Protein AF-E6XJN6-F1 (afdb_monomer)

Radius of gyration: 22.39 Å; Cα contacts (8 Å, |Δi|>4): 153; chains: 1; bounding box: 82×25×47 Å

Sequence (98 aa):
MKVKTILILPLLLSTSVFATQTFQVHSGICLGKQLVSQSSLVVKNNSKASMVLGNDLAYDVTINPQSDKQIAVNAILKVDDDSITSDMFVMERQKANI

Solvent-accessible surface area (backbone atoms only — not comparable to full-atom values): 6263 Å² total; per-residue (Å²): 136,88,80,80,84,81,79,82,72,82,82,78,79,76,76,76,75,71,76,76,55,64,43,80,46,74,48,72,45,60,63,87,91,42,77,76,46,75,50,76,44,78,28,44,61,77,30,78,36,76,47,72,66,68,94,55,31,36,41,38,39,31,39,41,74,48,101,76,53,35,31,39,37,43,35,37,44,33,48,75,95,46,75,49,79,48,77,49,78,47,70,65,81,74,80,78,88,124

Structure (mmCIF, N/CA/C/O backbone):
data_AF-E6XJN6-F1
#
_entry.id   AF-E6XJN6-F1
#
loop_
_atom_site.group_PDB
_atom_site.id
_atom_site.type_symbol
_atom_site.label_atom_id
_atom_site.label_alt_id
_atom_site.label_comp_id
_atom_site.label_asym_id
_atom_site.label_entity_id
_atom_site.label_seq_id
_atom_site.pdbx_PDB_ins_code
_atom_site.Cartn_x
_atom_site.Cartn_y
_atom_site.Cartn_z
_atom_site.occupancy
_atom_site.B_iso_or_equiv
_atom_site.auth_seq_id
_atom_site.auth_comp_id
_atom_site.auth_asym_id
_atom_site.auth_atom_id
_atom_site.pdbx_PDB_model_num
ATOM 1 N N . MET A 1 1 ? -63.218 -12.643 20.344 1.00 41.09 1 MET A N 1
ATOM 2 C CA . MET A 1 1 ? -62.185 -12.781 19.290 1.00 41.09 1 MET A CA 1
ATOM 3 C C . MET A 1 1 ? -61.141 -11.692 19.475 1.00 41.09 1 MET A C 1
ATOM 5 O O . MET A 1 1 ? -61.496 -10.585 19.849 1.00 41.09 1 MET A O 1
ATOM 9 N N . LYS A 1 2 ? -59.867 -12.061 19.314 1.00 42.50 2 LYS A N 1
ATOM 10 C CA . LYS A 1 2 ? -58.663 -11.293 19.664 1.00 42.50 2 LYS A CA 1
ATOM 11 C C . LYS A 1 2 ? -58.429 -10.139 18.682 1.00 42.50 2 LYS A C 1
ATOM 13 O O . LYS A 1 2 ? -58.340 -10.399 17.487 1.00 42.50 2 LYS A O 1
ATOM 18 N N . VAL A 1 3 ? -58.228 -8.919 19.177 1.00 49.72 3 VAL A N 1
ATOM 19 C CA . VAL A 1 3 ? -57.604 -7.839 18.395 1.00 49.72 3 VAL A CA 1
ATOM 20 C C . VAL A 1 3 ? -56.188 -7.662 18.932 1.00 49.72 3 VAL A C 1
ATOM 22 O O . VAL A 1 3 ? -55.984 -7.477 20.129 1.00 49.72 3 VAL A O 1
ATOM 25 N N . LYS A 1 4 ? -55.212 -7.874 18.047 1.00 46.53 4 LYS A N 1
ATOM 26 C CA . LYS A 1 4 ? -53.779 -7.921 18.343 1.00 46.53 4 LYS A CA 1
ATOM 27 C C . LYS A 1 4 ? -53.267 -6.523 18.696 1.00 46.53 4 LYS A C 1
ATOM 29 O O . LYS A 1 4 ? -53.400 -5.604 17.896 1.00 46.53 4 LYS A O 1
ATOM 34 N N . THR A 1 5 ? -52.629 -6.404 19.855 1.00 52.12 5 THR A N 1
ATOM 35 C CA . THR A 1 5 ? -51.767 -5.281 20.235 1.00 52.12 5 THR A CA 1
ATOM 36 C C . THR A 1 5 ? -50.686 -5.096 19.169 1.00 52.12 5 THR A C 1
ATOM 38 O O . THR A 1 5 ? -49.852 -5.980 18.981 1.00 52.12 5 THR A O 1
ATOM 41 N N . ILE A 1 6 ? -50.701 -3.971 18.454 1.00 51.62 6 ILE A N 1
ATOM 42 C CA . ILE A 1 6 ? -49.601 -3.585 1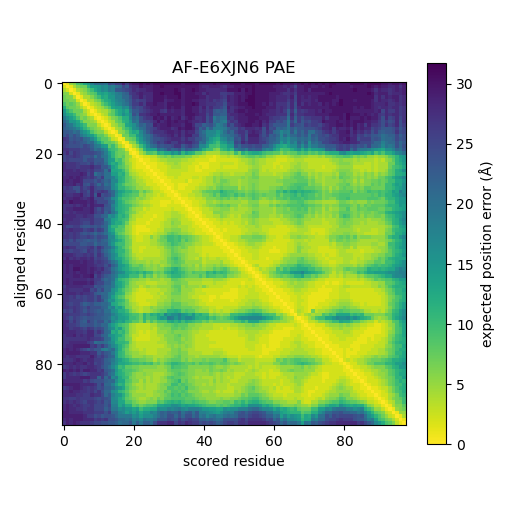7.566 1.00 51.62 6 ILE A CA 1
ATOM 43 C C . ILE A 1 6 ? -48.601 -2.816 18.425 1.00 51.62 6 ILE A C 1
ATOM 45 O O . ILE A 1 6 ? -48.794 -1.648 18.751 1.00 51.62 6 ILE A O 1
ATOM 49 N N . LEU A 1 7 ? -47.553 -3.521 18.841 1.00 43.34 7 LEU A N 1
ATOM 50 C CA . LEU A 1 7 ? -46.375 -2.949 19.476 1.00 43.34 7 LEU A CA 1
ATOM 51 C C . LEU A 1 7 ? -45.592 -2.194 18.386 1.00 43.34 7 LEU A C 1
ATOM 53 O O . LEU A 1 7 ? -44.905 -2.817 17.579 1.00 43.34 7 LEU A O 1
ATOM 57 N N . ILE A 1 8 ? -45.731 -0.869 18.306 1.00 55.50 8 ILE A N 1
ATOM 58 C CA . ILE A 1 8 ? -44.884 -0.051 17.428 1.00 55.50 8 ILE A CA 1
ATOM 59 C C . ILE A 1 8 ? -43.555 0.135 18.160 1.00 55.50 8 ILE A C 1
ATOM 61 O O . ILE A 1 8 ? -43.416 0.980 19.040 1.00 55.50 8 ILE A O 1
ATOM 65 N N . LEU A 1 9 ? -42.607 -0.743 17.841 1.00 43.41 9 LEU A N 1
ATOM 66 C CA . LEU A 1 9 ? -41.229 -0.692 18.309 1.00 43.41 9 LEU A CA 1
ATOM 67 C C . LEU A 1 9 ? -40.579 0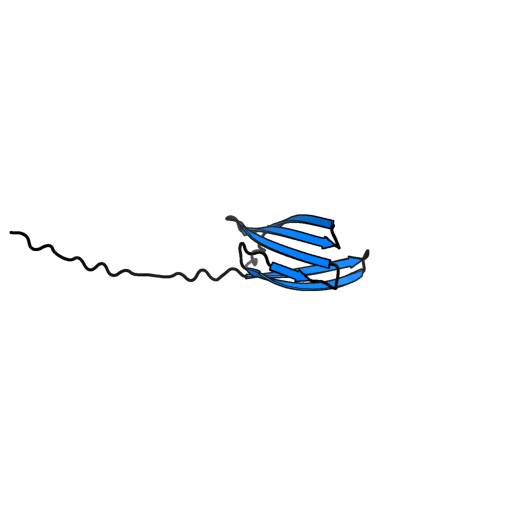.594 17.762 1.00 43.41 9 LEU A C 1
ATOM 69 O O . LEU A 1 9 ? -40.523 0.747 16.539 1.00 43.41 9 LEU A O 1
ATOM 73 N N . PRO A 1 10 ? -40.086 1.525 18.598 1.00 49.06 10 PRO A N 1
ATOM 74 C CA . PRO A 1 10 ? -39.278 2.621 18.091 1.00 49.06 10 PRO A CA 1
ATOM 75 C C . PRO A 1 10 ? -37.974 2.024 17.557 1.00 49.06 10 PRO A C 1
ATOM 77 O O . PRO A 1 10 ? -37.136 1.539 18.318 1.00 49.06 10 PRO A O 1
ATOM 80 N N . LEU A 1 11 ? -37.817 2.021 16.233 1.00 34.38 11 LEU A N 1
ATOM 81 C CA . LEU A 1 11 ? -36.564 1.659 15.589 1.00 34.38 11 LEU A CA 1
ATOM 82 C C . LEU A 1 11 ? -35.575 2.808 15.839 1.00 34.38 11 LEU A C 1
ATOM 84 O O . LEU A 1 11 ? -35.483 3.757 15.063 1.00 34.38 11 LEU A O 1
ATOM 88 N N . LEU A 1 12 ? -34.874 2.750 16.971 1.00 39.56 12 LEU A N 1
ATOM 89 C CA . LEU A 1 12 ? -33.689 3.561 17.233 1.00 39.56 12 LEU A CA 1
ATOM 90 C C . LEU A 1 12 ? -32.596 3.116 16.256 1.00 39.56 12 LEU A C 1
ATOM 92 O O . LEU A 1 12 ? -31.757 2.275 16.562 1.00 39.56 12 LEU A O 1
ATOM 96 N N . LEU A 1 13 ? -32.623 3.674 15.048 1.00 34.66 13 LEU A N 1
ATOM 97 C CA . LEU A 1 13 ? -31.483 3.643 14.143 1.00 34.66 13 LEU A CA 1
ATOM 98 C C . LEU A 1 13 ? -30.458 4.652 14.663 1.00 34.66 13 LEU A C 1
ATOM 100 O O . LEU A 1 13 ? -30.352 5.772 14.170 1.00 34.66 13 LEU A O 1
ATOM 104 N N . SER A 1 14 ? -29.696 4.267 15.685 1.00 41.34 14 SER A N 1
ATOM 105 C CA . SER A 1 14 ? -28.427 4.931 15.955 1.00 41.34 14 SER A CA 1
ATOM 106 C C . SER A 1 14 ? -27.444 4.475 14.881 1.00 41.34 14 SER A C 1
ATOM 108 O O . SER A 1 14 ? -26.790 3.442 15.018 1.00 41.34 14 SER A O 1
ATOM 110 N N . THR A 1 15 ? -27.341 5.216 13.781 1.00 40.88 15 THR A N 1
ATOM 111 C CA . THR A 1 15 ? -26.162 5.090 12.928 1.00 40.88 15 THR A CA 1
ATOM 112 C C . THR A 1 15 ? -25.011 5.738 13.682 1.00 40.88 15 THR A C 1
ATOM 114 O O . THR A 1 15 ? -24.836 6.956 13.645 1.00 40.88 15 THR A O 1
ATOM 117 N N . SER A 1 16 ? -24.221 4.942 14.397 1.00 40.88 16 SER A N 1
ATOM 118 C CA . SER A 1 16 ? -22.848 5.339 14.672 1.00 40.88 16 SER A CA 1
ATOM 119 C C . SER A 1 16 ? -22.162 5.454 13.314 1.00 40.88 16 SER A C 1
ATOM 121 O O . SER A 1 16 ? -21.823 4.449 12.691 1.00 40.88 16 SER A O 1
ATOM 123 N N . VAL A 1 17 ? -22.024 6.685 12.817 1.00 38.16 17 VAL A N 1
ATOM 124 C CA . VAL A 1 17 ? -21.091 7.003 11.738 1.00 38.16 17 VAL A CA 1
ATOM 125 C C . VAL A 1 17 ? -19.723 6.654 12.302 1.00 38.16 17 VAL A C 1
ATOM 127 O O . VAL A 1 17 ? -19.140 7.422 13.065 1.00 38.16 17 VAL A O 1
ATOM 130 N N . PHE A 1 18 ? -19.245 5.446 12.009 1.00 47.34 18 PHE A N 1
ATOM 131 C CA . PHE A 1 18 ? -17.848 5.115 12.206 1.00 47.34 18 PHE A CA 1
ATOM 132 C C . PHE A 1 18 ? -17.077 6.172 11.429 1.00 47.34 18 PHE A C 1
ATOM 134 O O . PHE A 1 18 ? -17.191 6.238 10.202 1.00 47.34 18 PHE A O 1
ATOM 141 N N . ALA A 1 19 ? -16.377 7.046 12.159 1.00 52.94 19 ALA A N 1
ATOM 142 C CA . ALA A 1 19 ? -15.397 7.959 11.604 1.00 52.94 19 ALA A CA 1
ATOM 143 C C . ALA A 1 19 ? -14.585 7.143 10.605 1.00 52.94 19 ALA A C 1
ATOM 145 O O . ALA A 1 19 ? -13.901 6.196 10.995 1.00 52.94 19 ALA A O 1
ATOM 146 N N . THR A 1 20 ? -14.786 7.403 9.312 1.00 59.53 20 THR A N 1
ATOM 147 C CA . THR A 1 20 ? -14.105 6.662 8.260 1.00 59.53 20 THR A CA 1
ATOM 148 C C . THR A 1 20 ? -12.630 6.880 8.528 1.00 59.53 20 THR A C 1
ATOM 150 O O . THR A 1 20 ? -12.156 8.000 8.373 1.00 59.53 20 THR A O 1
ATOM 153 N N . GLN A 1 21 ? -11.938 5.865 9.049 1.00 75.06 21 GLN A N 1
ATOM 154 C CA . GLN A 1 21 ? -10.533 6.008 9.396 1.00 75.06 21 GLN A CA 1
ATOM 155 C C . GLN A 1 21 ? -9.801 6.269 8.084 1.00 75.06 21 GLN A C 1
ATOM 157 O O . GLN A 1 21 ? -9.714 5.399 7.216 1.00 75.06 21 GLN A O 1
ATOM 162 N N . THR A 1 22 ? -9.398 7.518 7.892 1.00 81.75 22 THR A N 1
ATOM 163 C CA . THR A 1 22 ? -8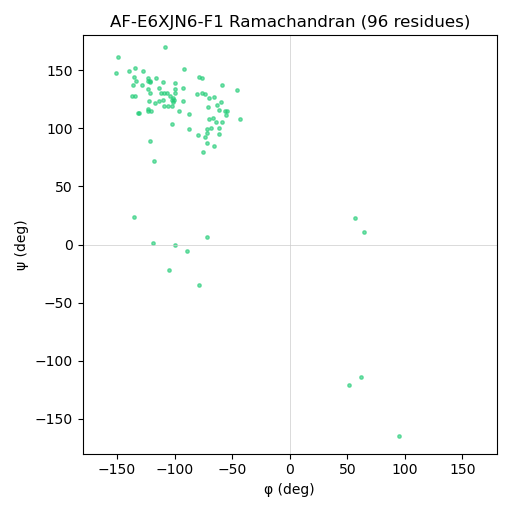.599 7.955 6.758 1.00 81.75 22 THR A CA 1
ATOM 164 C C . THR A 1 22 ? -7.160 8.055 7.214 1.00 81.75 22 THR A C 1
ATOM 166 O O . THR A 1 22 ? -6.871 8.686 8.228 1.00 81.75 22 THR A O 1
ATOM 169 N N . PHE A 1 23 ? -6.264 7.464 6.443 1.00 82.19 23 PHE A N 1
ATOM 170 C CA . PHE A 1 23 ? -4.835 7.465 6.686 1.00 82.19 23 PHE A CA 1
ATOM 171 C C . PHE A 1 23 ? -4.177 8.394 5.684 1.00 82.19 23 PHE A C 1
ATOM 173 O O . PHE A 1 23 ? -4.431 8.290 4.485 1.00 82.19 23 PHE A O 1
ATOM 180 N N . GLN A 1 24 ? -3.333 9.300 6.167 1.00 85.25 24 GLN A N 1
ATOM 181 C CA . GLN A 1 24 ? -2.468 10.070 5.289 1.00 85.25 24 GLN A CA 1
ATOM 182 C C . GLN A 1 24 ? -1.180 9.279 5.071 1.00 85.25 24 GLN A C 1
ATOM 184 O O . GLN A 1 24 ? -0.404 9.060 5.999 1.00 85.25 24 GLN A O 1
ATOM 189 N N . VAL A 1 25 ? -0.983 8.817 3.843 1.00 82.62 25 VAL A N 1
ATOM 190 C CA . VAL A 1 25 ? 0.170 8.023 3.429 1.00 82.62 25 VAL A CA 1
ATOM 191 C C . VAL A 1 25 ? 1.117 8.933 2.671 1.00 82.62 25 VAL A C 1
ATOM 193 O O . VAL A 1 25 ? 0.743 9.506 1.651 1.00 82.62 25 VAL A O 1
ATOM 196 N N . HIS A 1 26 ? 2.336 9.072 3.184 1.00 84.62 26 HIS A N 1
ATOM 197 C CA . HIS A 1 26 ? 3.411 9.802 2.528 1.00 84.62 26 HIS A CA 1
ATOM 198 C C . HIS A 1 26 ? 4.365 8.806 1.880 1.00 84.62 26 HIS A C 1
ATOM 200 O O . HIS A 1 26 ? 4.930 7.960 2.572 1.00 84.62 26 HIS A O 1
ATOM 206 N N . SER A 1 27 ? 4.564 8.935 0.572 1.00 78.62 27 SER A N 1
ATOM 207 C CA . SER A 1 27 ? 5.432 8.045 -0.198 1.00 78.62 27 SER A CA 1
ATOM 208 C C . SER A 1 27 ? 6.511 8.849 -0.904 1.00 78.62 27 SER A C 1
ATOM 210 O O . SER A 1 27 ? 6.250 9.940 -1.411 1.00 78.62 27 SER A O 1
ATOM 212 N N . GLY A 1 28 ? 7.727 8.309 -0.946 1.00 78.56 28 GLY A N 1
ATOM 213 C CA . GLY A 1 28 ? 8.871 8.925 -1.606 1.00 78.56 28 GLY A CA 1
ATOM 214 C C . GLY A 1 28 ? 9.622 7.915 -2.461 1.00 78.56 28 GLY A C 1
ATOM 215 O O . GLY A 1 28 ? 9.791 6.768 -2.054 1.00 78.56 28 GLY A O 1
ATOM 216 N N . ILE A 1 29 ? 10.074 8.345 -3.636 1.00 76.50 29 ILE A N 1
ATOM 217 C CA . ILE A 1 29 ? 10.964 7.566 -4.499 1.00 76.50 29 ILE A CA 1
ATOM 218 C C . ILE A 1 29 ? 12.369 8.116 -4.317 1.00 76.50 29 ILE A C 1
ATOM 220 O O . ILE A 1 29 ? 12.594 9.316 -4.492 1.00 76.50 29 ILE A O 1
ATOM 224 N N . CYS A 1 30 ? 13.311 7.238 -3.989 1.00 78.56 30 CYS A N 1
ATOM 225 C CA . CYS A 1 30 ? 14.714 7.586 -3.817 1.00 78.56 30 CYS A CA 1
ATOM 226 C C . CYS A 1 30 ? 15.567 6.929 -4.903 1.00 78.56 30 CYS A C 1
ATOM 228 O O . CYS A 1 30 ? 15.448 5.730 -5.143 1.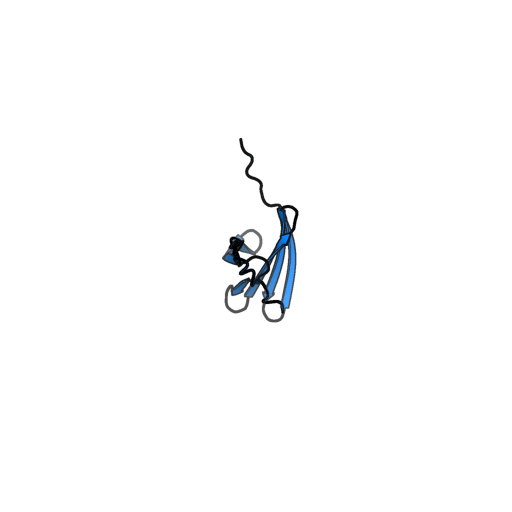00 78.56 30 CYS A O 1
ATOM 230 N N . LEU A 1 31 ? 16.477 7.698 -5.501 1.00 76.88 31 LEU A N 1
ATOM 231 C CA . LEU A 1 31 ? 17.571 7.179 -6.316 1.00 76.88 31 LEU A CA 1
ATOM 232 C C . LEU A 1 31 ? 18.852 7.233 -5.477 1.00 76.88 31 LEU A C 1
ATOM 234 O O . LEU A 1 31 ? 19.408 8.301 -5.210 1.00 76.88 31 LEU A O 1
ATOM 238 N N . GLY A 1 32 ? 19.287 6.075 -4.978 1.00 86.25 32 GLY A N 1
ATOM 239 C CA . GLY A 1 32 ? 20.353 6.003 -3.979 1.00 86.25 32 GLY A CA 1
ATOM 240 C C . GLY A 1 32 ? 19.951 6.722 -2.687 1.00 86.25 32 GLY A C 1
ATOM 241 O O . GLY A 1 32 ? 19.037 6.288 -1.992 1.00 86.25 32 GLY A O 1
ATOM 242 N N . LYS A 1 33 ? 20.638 7.824 -2.360 1.00 89.69 33 LYS A N 1
ATOM 243 C CA . LYS A 1 33 ? 20.355 8.653 -1.169 1.00 89.69 33 LYS A CA 1
ATOM 244 C C . LYS A 1 33 ? 19.539 9.915 -1.472 1.00 89.69 33 LYS A C 1
ATOM 246 O O . LYS A 1 33 ? 19.271 10.689 -0.558 1.00 89.69 33 LYS A O 1
ATOM 251 N N . GLN A 1 34 ? 19.177 10.149 -2.732 1.00 86.25 34 GLN A N 1
ATOM 252 C CA . GLN A 1 34 ? 18.459 11.348 -3.149 1.00 86.25 34 GLN A CA 1
ATOM 253 C C . GLN A 1 34 ? 16.973 11.045 -3.323 1.00 86.25 34 GLN A C 1
ATOM 255 O O . GLN A 1 34 ? 16.608 10.176 -4.109 1.00 86.25 34 GLN A O 1
ATOM 260 N N . LEU A 1 35 ? 16.117 11.792 -2.624 1.00 82.56 35 LEU A N 1
ATOM 261 C CA . LEU A 1 35 ? 14.675 11.789 -2.866 1.00 82.56 35 LEU A CA 1
ATOM 262 C C . LEU A 1 35 ? 14.400 12.485 -4.207 1.00 82.56 35 LEU A C 1
ATOM 264 O O . LEU A 1 35 ? 14.725 13.660 -4.367 1.00 82.56 35 LEU A O 1
ATOM 268 N N . VAL A 1 36 ? 13.831 11.757 -5.166 1.00 82.88 36 VAL A N 1
ATOM 269 C CA . VAL A 1 36 ? 13.553 12.251 -6.526 1.00 82.88 36 VAL A CA 1
ATOM 270 C C . VAL A 1 36 ? 12.074 12.554 -6.759 1.00 82.88 36 VAL A C 1
ATOM 272 O O . VAL A 1 36 ? 11.745 13.354 -7.626 1.00 82.88 36 VAL A O 1
ATOM 275 N N . SER A 1 37 ? 11.176 11.959 -5.971 1.00 78.69 37 SER A N 1
ATOM 276 C CA . SER A 1 37 ? 9.743 12.255 -6.010 1.00 78.69 37 SER A CA 1
ATOM 277 C C . SER A 1 37 ? 9.113 12.017 -4.643 1.00 78.69 37 SER A C 1
ATOM 279 O O . SER A 1 37 ? 9.555 11.139 -3.904 1.00 78.69 37 SER A O 1
ATOM 281 N N . GLN A 1 38 ? 8.088 12.795 -4.304 1.00 83.19 38 GLN A N 1
ATOM 282 C CA . GLN A 1 38 ? 7.322 12.646 -3.071 1.00 83.19 38 GLN A CA 1
ATOM 283 C C . GLN A 1 38 ? 5.837 12.850 -3.336 1.00 83.19 38 GLN A C 1
ATOM 285 O O . GLN A 1 38 ? 5.443 13.624 -4.207 1.00 83.19 38 GLN A O 1
ATOM 290 N N . SER A 1 39 ? 5.011 12.171 -2.556 1.00 79.38 39 SER A N 1
ATOM 291 C CA . SER A 1 39 ? 3.566 12.237 -2.674 1.00 79.38 39 SER A CA 1
ATOM 292 C C . SER A 1 39 ? 2.867 12.038 -1.343 1.00 79.38 39 SER A C 1
ATOM 294 O O . SER A 1 39 ? 3.446 11.558 -0.369 1.00 79.38 39 SER A O 1
ATOM 296 N N . SER A 1 40 ? 1.607 12.457 -1.293 1.00 85.25 40 SER A N 1
ATOM 297 C CA . SER A 1 40 ? 0.730 12.257 -0.147 1.00 85.25 40 SER A CA 1
ATOM 298 C C . SER A 1 40 ? -0.646 11.829 -0.633 1.00 85.25 40 SER A C 1
ATOM 300 O O . SER A 1 40 ? -1.239 12.501 -1.474 1.00 85.25 40 SER A O 1
ATOM 302 N N . LEU A 1 41 ? -1.150 10.724 -0.096 1.00 84.38 41 LEU A N 1
ATOM 303 C CA . LEU A 1 41 ? -2.463 10.165 -0.403 1.00 84.38 41 LEU A CA 1
ATOM 304 C C . LEU A 1 41 ? -3.300 10.067 0.860 1.00 84.38 41 LEU A C 1
ATOM 306 O O . LEU A 1 41 ? -2.804 9.681 1.915 1.00 84.38 41 LEU A O 1
ATOM 310 N N . VAL A 1 42 ? -4.590 10.363 0.735 1.00 87.31 42 VAL A N 1
ATOM 311 C CA . VAL A 1 42 ? -5.569 10.055 1.777 1.00 87.31 42 VAL A CA 1
ATOM 312 C C . VAL A 1 42 ? -6.233 8.735 1.418 1.00 87.31 42 VAL A C 1
ATOM 314 O O . VAL A 1 42 ? -6.937 8.633 0.414 1.00 87.31 42 VAL A O 1
ATOM 317 N N . VAL A 1 43 ? -6.005 7.721 2.244 1.00 86.88 43 VAL A N 1
ATOM 318 C CA . VAL A 1 43 ? -6.466 6.352 2.020 1.00 86.88 43 VAL A CA 1
ATOM 319 C C . VAL A 1 43 ? -7.555 6.033 3.024 1.00 86.88 43 VAL A C 1
ATOM 321 O O . VAL A 1 43 ? -7.360 6.166 4.230 1.00 86.88 43 VAL A O 1
ATOM 324 N N . LYS A 1 44 ? -8.726 5.624 2.543 1.00 88.88 44 LYS A N 1
ATOM 325 C CA . LYS A 1 44 ? -9.785 5.131 3.426 1.00 88.88 44 LYS A CA 1
ATOM 326 C C . LYS A 1 44 ? -9.440 3.717 3.883 1.00 88.88 44 LYS A C 1
ATOM 328 O O . LYS A 1 44 ? -8.913 2.927 3.105 1.00 88.88 44 LYS A O 1
ATOM 333 N N . ASN A 1 45 ? -9.775 3.405 5.128 1.00 85.69 45 ASN A N 1
ATOM 334 C CA . ASN A 1 45 ? -9.687 2.057 5.674 1.00 85.69 45 ASN A CA 1
ATOM 335 C C . ASN A 1 45 ? -10.268 1.010 4.695 1.00 85.69 45 ASN A C 1
ATOM 337 O O . ASN A 1 45 ? -11.351 1.215 4.136 1.00 85.69 45 ASN A O 1
ATOM 341 N N . ASN A 1 46 ? -9.531 -0.086 4.488 1.00 84.94 46 ASN A N 1
ATOM 342 C CA . ASN A 1 46 ? -9.869 -1.229 3.639 1.00 84.94 46 ASN A CA 1
ATOM 343 C C . ASN A 1 46 ? -10.163 -0.843 2.184 1.00 84.94 46 ASN A C 1
ATOM 345 O O . ASN A 1 46 ? -10.878 -1.545 1.471 1.00 84.94 46 ASN A O 1
ATOM 349 N N . SER A 1 47 ? -9.650 0.307 1.744 1.00 86.25 47 SER A N 1
ATOM 350 C CA . SER A 1 47 ? -9.827 0.813 0.390 1.00 86.25 47 SER A CA 1
ATOM 351 C C . SER A 1 47 ? -8.472 1.006 -0.264 1.00 86.25 47 SER A C 1
ATOM 353 O O . SER A 1 47 ? -7.528 1.502 0.354 1.00 86.25 47 SER A O 1
ATOM 355 N N . LYS A 1 48 ? -8.398 0.652 -1.544 1.00 90.62 48 LYS A N 1
ATOM 356 C CA . LYS A 1 48 ? -7.239 0.957 -2.370 1.00 90.62 48 LYS A CA 1
ATOM 357 C C . LYS A 1 48 ? -7.259 2.433 -2.755 1.00 90.62 48 LYS A C 1
ATOM 359 O O . LYS A 1 48 ? -8.267 2.928 -3.259 1.00 90.62 48 LYS A O 1
ATOM 364 N N . ALA A 1 49 ? -6.143 3.113 -2.553 1.00 88.88 49 ALA A N 1
ATOM 365 C CA . ALA A 1 49 ? -5.851 4.406 -3.143 1.00 88.88 49 ALA A CA 1
ATOM 366 C C . ALA A 1 49 ? -4.739 4.237 -4.175 1.00 88.88 49 ALA A C 1
ATOM 368 O O . ALA A 1 49 ? -3.789 3.492 -3.951 1.00 88.88 49 ALA A O 1
ATOM 369 N N . SER A 1 50 ? -4.861 4.936 -5.294 1.00 88.94 50 SER A N 1
ATOM 370 C CA . SER A 1 50 ? -3.910 4.860 -6.396 1.00 88.94 50 SER A CA 1
ATOM 371 C C . SER A 1 50 ? -3.370 6.245 -6.696 1.00 88.94 50 SER A C 1
ATOM 373 O O . SER A 1 50 ? -4.110 7.230 -6.655 1.00 88.94 50 SER A O 1
ATOM 375 N N . MET A 1 51 ? -2.093 6.314 -7.038 1.00 84.56 51 MET A N 1
ATOM 376 C CA . MET A 1 51 ? -1.457 7.512 -7.552 1.00 84.56 51 MET A CA 1
ATOM 377 C C . MET A 1 51 ? -0.577 7.182 -8.737 1.00 84.56 51 MET A C 1
ATOM 379 O O . MET A 1 51 ? 0.084 6.152 -8.774 1.00 84.56 51 MET A O 1
ATOM 383 N N . VAL A 1 52 ? -0.545 8.103 -9.686 1.00 84.31 52 VAL A N 1
ATOM 384 C CA . VAL A 1 52 ? 0.357 8.067 -10.828 1.00 84.31 52 VAL A CA 1
ATOM 385 C C . VAL A 1 52 ? 1.465 9.092 -10.575 1.00 84.31 52 VAL A C 1
ATOM 387 O O . VAL A 1 52 ? 1.192 10.240 -10.221 1.00 84.31 52 VAL A O 1
ATOM 390 N N . LEU A 1 53 ? 2.715 8.658 -10.685 1.00 77.12 53 LEU A N 1
ATOM 391 C CA . LEU A 1 53 ? 3.935 9.410 -10.392 1.00 77.12 53 LEU A CA 1
ATOM 392 C C . LEU A 1 53 ? 4.753 9.538 -11.687 1.00 77.12 53 LEU A C 1
ATOM 394 O O . LEU A 1 53 ? 5.793 8.909 -11.848 1.00 77.12 53 LEU A O 1
ATOM 398 N N . GLY A 1 54 ? 4.270 10.363 -12.615 1.00 73.69 54 GLY A N 1
ATOM 399 C CA . GLY A 1 54 ? 4.826 10.470 -13.970 1.00 73.69 54 GLY A CA 1
ATOM 400 C C . GLY A 1 54 ? 4.080 9.585 -14.969 1.00 73.69 54 GLY A C 1
ATOM 401 O O . GLY A 1 54 ? 2.967 9.160 -14.690 1.00 73.69 54 GLY A O 1
ATOM 402 N N . ASN A 1 55 ? 4.658 9.343 -16.144 1.00 76.12 55 ASN A N 1
ATOM 403 C CA . ASN A 1 55 ? 3.946 8.645 -17.222 1.00 76.12 55 ASN A CA 1
ATOM 404 C C . ASN A 1 55 ? 3.894 7.125 -17.017 1.00 76.12 55 ASN A C 1
ATOM 406 O O . ASN A 1 55 ? 2.869 6.514 -17.302 1.00 76.12 55 ASN A O 1
ATOM 410 N N . ASP A 1 56 ? 4.958 6.553 -16.453 1.00 82.69 56 ASP A N 1
ATOM 411 C CA . ASP A 1 56 ? 5.191 5.104 -16.501 1.00 82.69 56 ASP A CA 1
ATOM 412 C C . ASP A 1 56 ? 5.220 4.457 -15.110 1.00 82.69 56 ASP A C 1
ATOM 414 O O . ASP A 1 56 ? 5.442 3.257 -14.968 1.00 82.69 56 ASP A O 1
ATOM 418 N N . LEU A 1 57 ? 5.004 5.254 -14.057 1.00 82.19 57 LEU A N 1
ATOM 419 C CA . LEU A 1 57 ? 5.089 4.800 -12.676 1.00 82.19 57 LEU A CA 1
ATOM 420 C C . LEU A 1 57 ? 3.774 5.055 -11.946 1.00 82.19 57 LEU A C 1
ATOM 422 O O . LEU A 1 57 ? 3.305 6.189 -11.837 1.00 82.19 57 LEU A O 1
ATOM 426 N N . ALA A 1 58 ? 3.194 3.992 -11.401 1.00 86.38 58 ALA A N 1
ATOM 427 C CA . ALA A 1 58 ? 1.990 4.061 -10.586 1.00 86.38 58 ALA A CA 1
ATOM 428 C C . ALA A 1 58 ? 2.195 3.359 -9.245 1.00 86.38 58 ALA A C 1
ATOM 430 O O . ALA A 1 58 ? 2.942 2.394 -9.118 1.00 86.38 58 ALA A O 1
ATOM 431 N N . TYR A 1 59 ? 1.507 3.859 -8.232 1.00 86.00 59 TYR A N 1
ATOM 432 C CA . TYR A 1 59 ? 1.597 3.405 -6.861 1.00 86.00 59 TYR A CA 1
ATOM 433 C C . TYR A 1 59 ? 0.193 3.177 -6.311 1.00 86.00 59 TYR A C 1
ATOM 435 O O . TYR A 1 59 ? -0.581 4.121 -6.148 1.00 86.00 59 TYR A O 1
ATOM 443 N N . ASP A 1 60 ? -0.131 1.921 -6.028 1.00 90.31 60 ASP A N 1
ATOM 444 C CA . ASP A 1 60 ? -1.352 1.533 -5.334 1.00 90.31 60 ASP A CA 1
ATOM 445 C C . ASP A 1 60 ? -1.012 1.267 -3.863 1.00 90.31 60 ASP A C 1
ATOM 447 O O . ASP A 1 60 ? -0.058 0.552 -3.567 1.00 90.31 60 ASP A O 1
ATOM 451 N N . VAL A 1 61 ? -1.810 1.794 -2.937 1.00 90.50 61 VAL A N 1
ATOM 452 C CA . VAL A 1 61 ? -1.740 1.466 -1.511 1.00 90.50 61 VAL A CA 1
ATOM 453 C C . VAL A 1 61 ? -3.099 1.067 -0.986 1.00 90.50 61 VAL A C 1
ATOM 455 O O . VAL A 1 61 ? -4.103 1.727 -1.243 1.00 90.50 61 VAL A O 1
ATOM 458 N N . THR A 1 62 ? -3.107 0.021 -0.172 1.00 91.88 62 THR A N 1
ATOM 459 C CA . THR A 1 62 ? -4.257 -0.387 0.626 1.00 91.88 62 THR A CA 1
ATOM 460 C C . THR A 1 62 ? -3.859 -0.390 2.094 1.00 91.88 62 THR A C 1
ATOM 462 O O . THR A 1 62 ? -2.835 -0.965 2.465 1.00 91.88 62 THR A O 1
ATOM 465 N N . ILE A 1 63 ? -4.676 0.254 2.927 1.00 88.44 63 ILE A N 1
ATOM 466 C CA . ILE A 1 63 ? -4.484 0.300 4.377 1.00 88.44 63 ILE A CA 1
ATOM 467 C C . ILE A 1 63 ? -5.567 -0.540 5.046 1.00 88.44 63 ILE A C 1
ATOM 469 O O . ILE A 1 63 ? -6.748 -0.214 4.932 1.00 88.44 63 ILE A O 1
ATOM 473 N N . ASN A 1 64 ? -5.153 -1.580 5.768 1.00 88.88 64 ASN A N 1
ATOM 474 C CA . ASN A 1 64 ? -6.022 -2.520 6.472 1.00 88.88 64 ASN A CA 1
ATOM 475 C C . ASN A 1 64 ? -5.681 -2.514 7.978 1.00 88.88 64 ASN A C 1
ATOM 4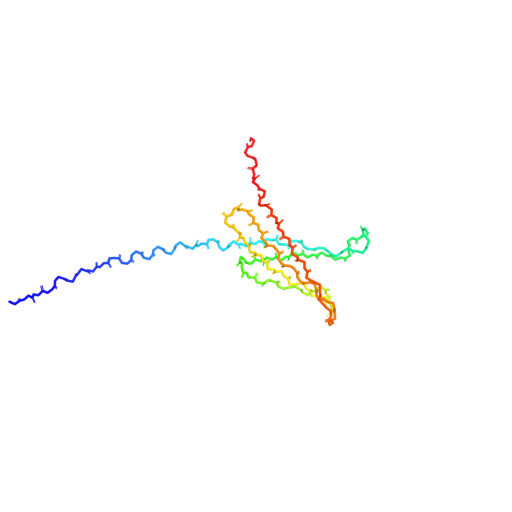77 O O . ASN A 1 64 ? -4.819 -3.281 8.426 1.00 88.88 64 ASN A O 1
ATOM 481 N N . PRO A 1 65 ? -6.317 -1.644 8.779 1.00 85.19 65 PRO A N 1
ATOM 482 C CA . PRO A 1 65 ? -6.224 -1.645 10.234 1.00 85.19 65 PRO A CA 1
ATOM 483 C C . PRO A 1 65 ? -6.690 -2.982 10.811 1.00 85.19 65 PRO A C 1
ATOM 485 O O . PRO A 1 65 ? -7.706 -3.533 10.387 1.00 85.19 65 PRO A O 1
ATOM 488 N N . GLN A 1 66 ? -5.948 -3.479 11.792 1.00 84.94 66 GLN A N 1
ATOM 489 C CA . GLN A 1 66 ? -6.201 -4.735 12.491 1.00 84.94 66 GLN A CA 1
ATOM 490 C C . GLN A 1 66 ? -6.689 -4.472 13.927 1.00 84.94 66 GLN A C 1
ATOM 492 O O . GLN A 1 66 ? -6.677 -3.341 14.421 1.00 84.94 66 GLN A O 1
ATOM 497 N N . SER A 1 67 ? -7.155 -5.522 14.609 1.00 73.12 67 SER A N 1
ATOM 498 C CA . SER A 1 67 ? -7.842 -5.448 15.911 1.00 73.12 67 SER A CA 1
ATOM 499 C C . SER A 1 67 ? -6.956 -5.099 17.123 1.00 73.12 67 SER A C 1
ATOM 501 O O . SER A 1 67 ? -7.437 -5.104 18.252 1.00 73.12 67 SER A O 1
ATOM 503 N N . ASP A 1 68 ? -5.683 -4.768 16.919 1.00 76.81 68 ASP A N 1
ATOM 504 C CA . ASP A 1 68 ? -4.652 -4.596 17.953 1.00 76.81 68 ASP A CA 1
ATOM 505 C C . ASP A 1 68 ? -3.782 -3.338 17.750 1.00 76.81 68 ASP A C 1
ATOM 507 O O . ASP A 1 68 ? -2.661 -3.253 18.254 1.00 76.81 68 ASP A O 1
ATOM 511 N N . LYS A 1 69 ? -4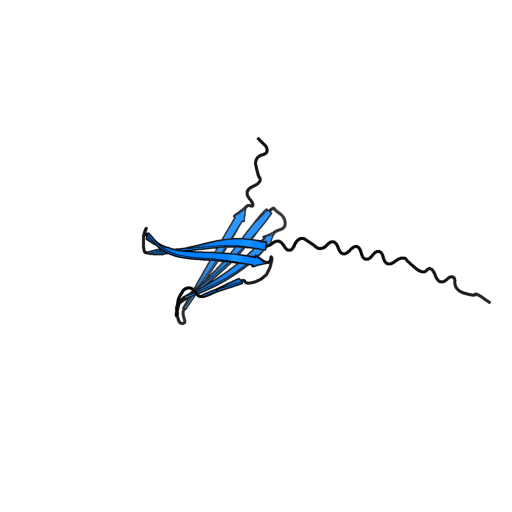.306 -2.334 17.033 1.00 76.75 69 LYS A N 1
ATOM 512 C CA . LYS A 1 69 ? -3.571 -1.115 16.636 1.00 76.75 69 LYS A CA 1
ATOM 513 C C . LYS A 1 69 ? -2.408 -1.381 15.675 1.00 76.75 69 LYS A C 1
ATOM 515 O O . LYS A 1 69 ? -1.602 -0.483 15.423 1.00 76.75 69 LYS A O 1
ATOM 520 N N . GLN A 1 70 ? -2.314 -2.588 15.127 1.00 83.94 70 GLN A N 1
ATOM 521 C CA . GLN A 1 70 ? -1.495 -2.850 13.962 1.00 83.94 70 GLN A CA 1
ATOM 522 C C . GLN A 1 70 ? -2.234 -2.377 12.709 1.00 83.94 70 GLN A C 1
ATOM 524 O O . GLN A 1 70 ? -3.456 -2.460 12.593 1.00 83.94 70 GLN A O 1
ATOM 529 N N . ILE A 1 71 ? -1.480 -1.861 11.752 1.00 86.00 71 ILE A N 1
ATOM 530 C CA . ILE A 1 71 ? -1.971 -1.433 10.454 1.00 86.00 71 ILE A CA 1
ATOM 531 C C . ILE A 1 71 ? -1.182 -2.219 9.419 1.00 86.00 71 ILE A C 1
ATOM 533 O O . ILE A 1 71 ? 0.036 -2.061 9.309 1.00 86.00 71 ILE A O 1
ATOM 537 N N . ALA A 1 72 ? -1.875 -3.070 8.670 1.00 87.81 72 ALA A N 1
ATOM 538 C CA . ALA A 1 72 ? -1.297 -3.707 7.502 1.00 87.81 72 ALA A CA 1
ATOM 539 C C . ALA A 1 72 ? -1.357 -2.725 6.327 1.00 87.81 72 ALA A C 1
ATOM 541 O O . ALA A 1 72 ? -2.405 -2.142 6.037 1.00 87.81 72 ALA A O 1
ATOM 542 N N . VAL A 1 73 ? -0.227 -2.532 5.663 1.00 88.25 73 VAL A N 1
ATOM 543 C CA . VAL A 1 73 ? -0.077 -1.672 4.493 1.00 88.25 73 VAL A CA 1
ATOM 544 C C . VAL A 1 73 ? 0.409 -2.552 3.354 1.00 88.25 73 VAL A C 1
ATOM 546 O O . VAL A 1 73 ? 1.518 -3.078 3.408 1.00 88.25 73 VAL A O 1
ATOM 549 N N . ASN A 1 74 ? -0.424 -2.700 2.331 1.00 91.75 74 ASN A N 1
ATOM 550 C CA . ASN A 1 74 ? -0.047 -3.343 1.080 1.00 91.75 74 ASN A CA 1
ATOM 551 C C . ASN A 1 74 ? 0.208 -2.245 0.049 1.00 91.75 74 ASN A C 1
ATOM 553 O O . ASN A 1 74 ? -0.654 -1.392 -0.172 1.00 91.75 74 ASN A O 1
ATOM 557 N N . ALA A 1 75 ? 1.393 -2.250 -0.547 1.00 89.25 75 ALA A N 1
ATOM 558 C CA . ALA A 1 75 ? 1.811 -1.299 -1.559 1.00 89.25 75 ALA A CA 1
ATOM 559 C C . ALA A 1 75 ? 2.215 -2.041 -2.833 1.00 89.25 75 ALA A C 1
ATOM 561 O O . ALA A 1 75 ? 2.976 -3.004 -2.781 1.00 89.25 75 ALA A O 1
ATOM 562 N N . ILE A 1 76 ? 1.746 -1.565 -3.981 1.00 90.81 76 ILE A N 1
ATOM 563 C CA . ILE A 1 76 ? 2.126 -2.087 -5.291 1.00 90.81 76 ILE A CA 1
ATOM 564 C C . ILE A 1 76 ? 2.701 -0.934 -6.098 1.00 90.81 76 ILE A C 1
ATOM 566 O O . ILE A 1 76 ? 2.002 0.031 -6.410 1.00 90.81 76 ILE A O 1
ATOM 570 N N . LEU A 1 77 ? 3.977 -1.052 -6.442 1.00 86.81 77 LEU A N 1
ATOM 571 C CA . LEU A 1 77 ? 4.642 -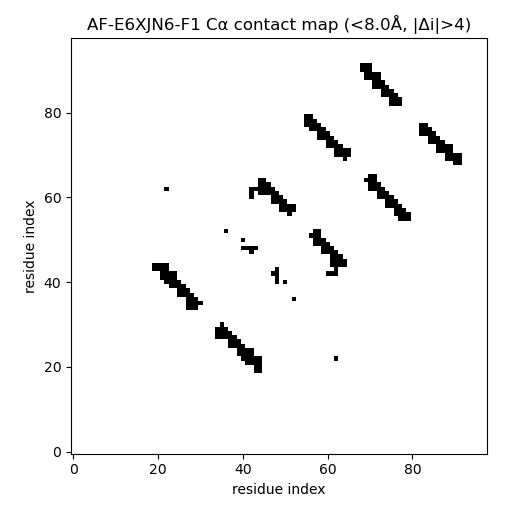0.189 -7.402 1.00 86.81 77 LEU A CA 1
ATOM 572 C C . LEU A 1 77 ? 4.541 -0.843 -8.779 1.00 86.81 77 LEU A C 1
ATOM 574 O O . LEU A 1 77 ? 4.967 -1.981 -8.945 1.00 86.81 77 LEU A O 1
ATOM 578 N N . LYS A 1 78 ? 3.987 -0.129 -9.751 1.00 89.50 78 LYS A N 1
ATOM 579 C CA . LYS A 1 78 ? 3.937 -0.540 -11.155 1.00 89.50 78 LYS A CA 1
ATOM 580 C C . LYS A 1 78 ? 4.890 0.340 -11.943 1.00 89.50 78 LYS A C 1
ATOM 582 O O . LYS A 1 78 ? 4.838 1.561 -11.780 1.00 89.50 78 LYS A O 1
ATOM 587 N N . VAL A 1 79 ? 5.744 -0.284 -12.742 1.00 86.56 79 VAL A N 1
ATOM 588 C CA . VAL A 1 79 ? 6.678 0.384 -13.652 1.00 86.56 79 VAL A CA 1
ATOM 589 C C . VAL A 1 79 ? 6.537 -0.313 -14.994 1.00 86.56 79 VAL A C 1
ATOM 591 O O . VAL A 1 79 ? 6.850 -1.496 -15.084 1.00 86.56 79 VAL A O 1
ATOM 594 N N . ASP A 1 80 ? 6.022 0.394 -15.997 1.00 86.69 80 ASP A N 1
ATOM 595 C CA . ASP A 1 80 ? 5.637 -0.201 -17.282 1.00 86.69 80 ASP A CA 1
ATOM 596 C C . ASP A 1 80 ? 4.718 -1.431 -17.086 1.00 86.69 80 ASP A C 1
ATOM 598 O O . ASP A 1 80 ? 3.652 -1.323 -16.468 1.00 86.69 80 ASP A O 1
ATOM 602 N N . ASP A 1 81 ? 5.138 -2.601 -17.575 1.00 87.06 81 ASP A N 1
ATOM 603 C CA . ASP A 1 81 ? 4.425 -3.878 -17.450 1.00 87.06 81 ASP A CA 1
ATOM 604 C C . ASP A 1 81 ? 4.803 -4.669 -16.181 1.00 87.06 81 ASP A C 1
ATOM 606 O O . ASP A 1 81 ? 4.184 -5.694 -15.873 1.00 87.06 81 ASP A O 1
ATOM 610 N N . ASP A 1 82 ? 5.790 -4.197 -15.415 1.00 87.94 82 ASP A N 1
ATOM 611 C CA . ASP A 1 82 ? 6.260 -4.852 -14.199 1.00 87.94 82 ASP A CA 1
ATOM 612 C C . ASP A 1 82 ? 5.527 -4.344 -12.953 1.00 87.94 82 ASP A C 1
ATOM 614 O O . ASP A 1 82 ? 5.091 -3.192 -12.843 1.00 87.94 82 ASP A O 1
ATOM 618 N N . SER A 1 83 ? 5.426 -5.218 -11.949 1.00 89.75 83 SER A N 1
ATOM 619 C CA . SER A 1 83 ? 4.900 -4.844 -10.639 1.00 89.75 83 SER A CA 1
ATOM 620 C C . SER A 1 83 ? 5.728 -5.415 -9.497 1.00 89.75 83 SER A C 1
ATOM 622 O O . SER A 1 83 ? 6.133 -6.577 -9.501 1.00 89.75 83 SER A O 1
ATOM 624 N N . ILE A 1 84 ? 5.956 -4.577 -8.491 1.00 88.00 84 ILE A N 1
ATOM 625 C CA . ILE A 1 84 ? 6.627 -4.926 -7.245 1.00 88.00 84 ILE A CA 1
ATOM 626 C C . ILE A 1 84 ? 5.614 -4.738 -6.126 1.00 88.00 84 ILE A C 1
ATOM 628 O O . ILE A 1 84 ? 5.086 -3.642 -5.930 1.00 88.00 84 ILE A O 1
ATOM 632 N N . THR A 1 85 ? 5.354 -5.808 -5.382 1.00 89.69 85 THR A N 1
ATOM 633 C CA . THR A 1 85 ? 4.482 -5.767 -4.205 1.00 89.69 85 THR A CA 1
ATOM 634 C C . THR A 1 85 ? 5.330 -5.699 -2.943 1.00 89.69 85 THR A C 1
ATOM 636 O O . THR A 1 85 ? 6.352 -6.373 -2.833 1.00 89.69 85 THR A O 1
ATOM 639 N N . SER A 1 86 ? 4.903 -4.875 -1.995 1.00 85.25 86 SER A N 1
ATOM 640 C CA . SER A 1 86 ? 5.508 -4.742 -0.679 1.00 85.25 86 SER A CA 1
ATOM 641 C C . SER A 1 86 ? 4.416 -4.738 0.378 1.00 85.25 86 SER A C 1
ATOM 643 O O . SER A 1 86 ? 3.471 -3.952 0.306 1.00 85.25 86 SER A O 1
ATOM 645 N N . ASP A 1 87 ? 4.571 -5.607 1.367 1.00 87.62 87 ASP A N 1
ATOM 646 C CA . ASP A 1 87 ? 3.697 -5.696 2.526 1.00 87.62 87 ASP A CA 1
ATOM 647 C C . ASP A 1 87 ? 4.463 -5.249 3.764 1.00 87.62 87 ASP A C 1
ATOM 649 O O . ASP A 1 87 ? 5.573 -5.716 4.033 1.00 87.62 87 ASP A O 1
ATOM 653 N N . MET A 1 88 ? 3.868 -4.349 4.543 1.00 85.00 88 MET A N 1
ATOM 654 C CA . MET A 1 88 ? 4.407 -3.957 5.840 1.00 85.00 88 MET A CA 1
ATOM 655 C C . MET A 1 88 ? 3.323 -3.913 6.906 1.00 85.00 88 MET A C 1
ATOM 657 O O . MET A 1 88 ? 2.161 -3.611 6.641 1.00 85.00 88 MET A O 1
ATOM 661 N N . PHE A 1 89 ? 3.742 -4.152 8.142 1.00 85.06 89 PHE A N 1
ATOM 662 C CA . PHE A 1 89 ? 2.917 -3.958 9.323 1.00 85.06 89 PHE A CA 1
ATOM 663 C C . PHE A 1 89 ? 3.514 -2.819 10.136 1.00 85.06 89 PHE A C 1
ATOM 665 O O . PHE A 1 89 ? 4.686 -2.862 10.511 1.00 85.06 89 PHE A O 1
ATOM 672 N N . VAL A 1 90 ? 2.712 -1.793 10.404 1.00 83.62 90 VAL A N 1
ATOM 673 C CA . VAL A 1 90 ? 3.107 -0.664 11.248 1.00 83.62 90 VAL A CA 1
ATOM 674 C C . VAL A 1 90 ? 2.236 -0.630 12.493 1.00 83.62 90 VAL A C 1
ATOM 676 O O . VAL A 1 90 ? 1.052 -0.949 12.443 1.00 83.62 90 VAL A O 1
ATOM 679 N N . MET A 1 91 ? 2.821 -0.255 13.626 1.00 83.06 91 MET A N 1
ATOM 680 C CA . MET A 1 91 ? 2.074 -0.078 14.869 1.00 83.06 91 MET A CA 1
ATOM 681 C C . MET A 1 91 ? 1.639 1.374 14.996 1.00 83.06 91 MET A C 1
ATOM 683 O O . MET A 1 91 ? 2.447 2.288 14.807 1.00 83.06 91 MET A O 1
ATOM 687 N N . GLU A 1 92 ? 0.380 1.596 15.362 1.00 76.94 92 GLU A N 1
ATOM 688 C CA . GLU A 1 92 ? -0.093 2.928 15.707 1.00 76.94 92 GLU A CA 1
ATOM 689 C C . GLU A 1 92 ? 0.728 3.465 16.885 1.00 76.94 92 GLU A C 1
ATOM 691 O O . GLU A 1 92 ? 0.812 2.862 17.963 1.00 76.94 92 GLU A O 1
ATOM 696 N N . ARG A 1 93 ? 1.359 4.623 16.684 1.00 72.25 93 ARG A N 1
ATOM 697 C CA . ARG A 1 93 ? 2.104 5.285 17.749 1.00 72.25 93 ARG A CA 1
ATOM 698 C C . ARG A 1 93 ? 1.108 5.818 18.770 1.00 72.25 93 ARG A C 1
ATOM 700 O O . ARG A 1 93 ? 0.445 6.823 18.529 1.00 72.25 93 ARG A O 1
ATOM 707 N N . GLN A 1 94 ? 1.042 5.184 19.935 1.00 63.75 94 GLN A N 1
ATOM 708 C CA . GLN A 1 94 ? 0.298 5.754 21.051 1.00 63.75 94 GLN A CA 1
ATOM 709 C C . GLN A 1 94 ? 1.003 7.039 21.492 1.00 63.75 94 GLN A C 1
ATOM 711 O O . GLN A 1 94 ? 2.211 7.034 21.741 1.00 63.75 94 GLN A O 1
ATOM 716 N N . LYS A 1 95 ? 0.265 8.152 21.576 1.00 57.09 95 LYS A N 1
ATOM 717 C CA . LYS A 1 95 ? 0.754 9.326 22.303 1.00 57.09 95 LYS A CA 1
ATOM 718 C C . LYS A 1 95 ? 1.061 8.864 23.726 1.00 57.09 95 LYS A C 1
ATOM 720 O O . LYS A 1 95 ? 0.152 8.450 24.441 1.00 57.09 95 LYS A O 1
ATOM 725 N N . ALA A 1 96 ? 2.330 8.913 24.119 1.00 50.81 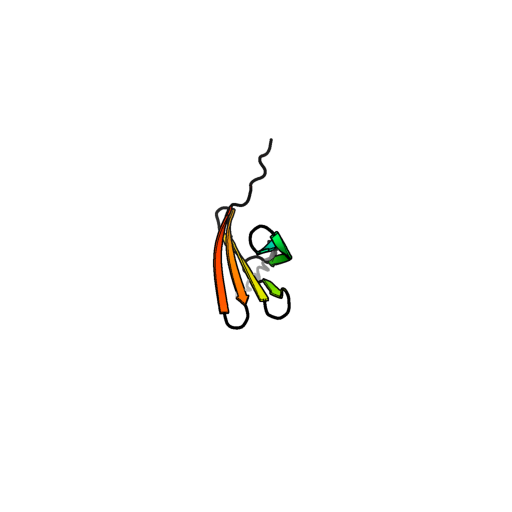96 ALA A N 1
ATOM 726 C CA . ALA A 1 96 ? 2.675 8.849 25.526 1.00 50.81 96 ALA A CA 1
ATOM 727 C C . ALA A 1 96 ? 2.028 10.076 26.183 1.00 50.81 96 ALA A C 1
ATOM 729 O O . ALA A 1 96 ? 2.346 11.205 25.809 1.00 50.81 96 ALA A O 1
ATOM 730 N N . ASN A 1 97 ? 1.076 9.855 27.090 1.00 47.44 97 ASN A N 1
ATOM 731 C CA . ASN A 1 97 ? 0.680 10.893 28.033 1.00 47.44 97 ASN A CA 1
ATOM 732 C C . ASN A 1 97 ? 1.876 11.077 28.969 1.00 47.44 97 ASN A C 1
ATOM 734 O O . ASN A 1 97 ? 2.111 10.228 29.828 1.00 47.44 97 ASN A O 1
ATOM 738 N N . ILE A 1 98 ? 2.667 12.117 28.710 1.00 46.06 98 ILE A N 1
ATOM 739 C CA . ILE A 1 98 ? 3.678 12.637 29.633 1.00 46.06 98 ILE A CA 1
ATOM 740 C C . ILE A 1 98 ? 3.006 13.728 30.457 1.00 46.06 98 ILE A C 1
ATOM 742 O O . ILE A 1 98 ? 2.314 14.561 29.825 1.00 46.06 98 ILE A O 1
#

Nearest PDB structures (foldseek):
  4qae-assembly6_F  TM=8.258E-01  e=4.452E+00  Homo sapiens
  4imn-assembly1_A  TM=7.027E-01  e=4.001E+00  Homo sapiens
  6z2u-assembly1_A  TM=4.175E-01  e=8.971E-01  Homo sapiens
  2wwp-assembly2_B  TM=5.986E-01  e=3.064E+00  Homo sapiens

Organism: Shewanella putrefaciens (strain 200) (NCBI:txid399804)

Foldseek 3Di:
DDDDDDDPDP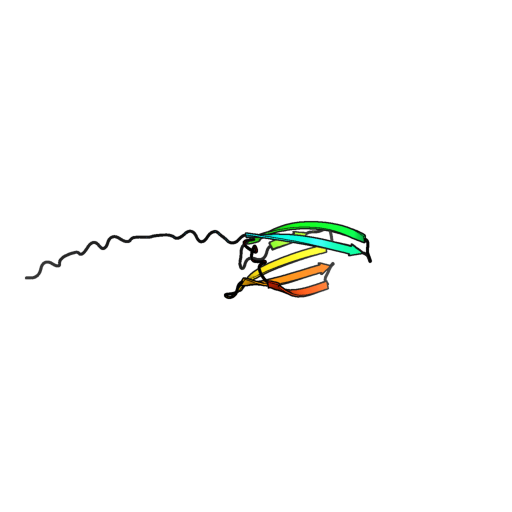PPPPPPPPPQDWDWDKDFDDDVPDTPDIDIDTATEQGWDKDDDPDFWIKIWHWHQDPQQKIWIWMWIGGHPDIDIDIDIDHDDDPPPD

pLDDT: mean 74.75, std 17.29, range [34.38, 91.88]

Mean predicted aligned error: 11.97 Å

Secondary structure (DSSP, 8-state):
---------------------EEEEEEEEEETTEEEEEEEEEEETT-EEEEE-SSSEEEEEEEEE-TTSEEEEEEEEEETTEEEEEEEEEE-------